Protein AF-T1A4J3-F1 (afdb_monomer)

InterPro domains:
  IPR008651 Uncharacterised protein family HicB [PF05534] (1-31)
  IPR010985 Ribbon-helix-helix [SSF47598] (2-30)
  IPR013321 Arc-type ribbon-helix-helix [G3DSA:1.10.1220.10] (1-30)

Organism: NCBI:txid410659

Foldseek 3Di:
DDDDDDDDPPVVVVVLVVVCVVVVHDSCVVVVD

Nearest PDB structures (foldseek):
  5x3t-assembly1_E  TM=8.053E-01  e=2.970E+00  Mycobacterium tuberculosis H37Rv
  3h87-assembly1_C  TM=7.362E-01  e=4.791E+00  Mycobacterium tuberculosis H37Rv

Solvent-accessible surface area (backbone atoms only — not comparable to full-atom values): 2240 Å² total; per-residue (Å²): 136,84,88,86,85,79,92,72,60,71,70,60,50,51,54,45,49,51,52,18,64,75,67,76,43,58,56,70,59,70,74,68,107

Sequence (33 aa):
SGQFRVRIPPEVHRALAVQAAEQGASLNRLASA

Secondary structure (DSSP, 8-state):
---------HHHHHHHHHHHHHHT--HHHHTT-

Mean predicted aligned error: 5.5 Å

pLDDT: mean 81.65, std 10.01, range [51.53, 94.12]

Structure (mmCIF, N/CA/C/O backbone):
data_AF-T1A4J3-F1
#
_entry.id   AF-T1A4J3-F1
#
loop_
_atom_site.group_PDB
_atom_site.id
_atom_site.type_symbol
_atom_site.label_atom_id
_atom_site.label_alt_id
_atom_site.label_comp_id
_atom_site.label_asym_id
_atom_site.label_entity_id
_atom_site.label_seq_id
_atom_site.pdbx_PDB_ins_code
_atom_site.Cartn_x
_atom_site.Cartn_y
_atom_site.Cartn_z
_atom_site.occupancy
_atom_site.B_iso_or_equiv
_atom_site.auth_seq_id
_atom_site.auth_comp_id
_atom_site.auth_asym_id
_atom_site.auth_atom_id
_atom_site.pdbx_PDB_model_num
ATOM 1 N N . SER A 1 1 ? 12.142 8.105 12.855 1.00 51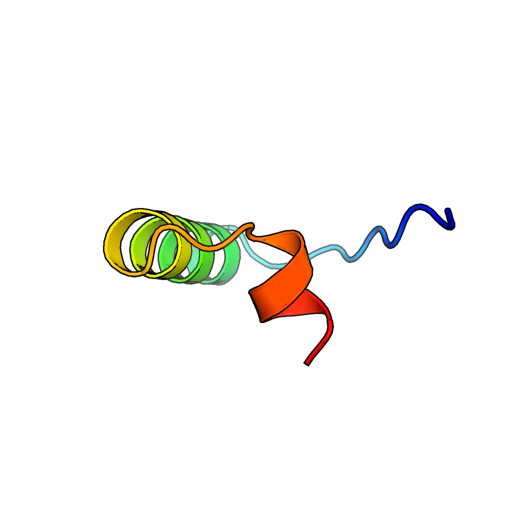.53 1 SER A N 1
ATOM 2 C CA . SER A 1 1 ? 11.107 7.988 11.808 1.00 51.53 1 SER A CA 1
ATOM 3 C C . SER A 1 1 ? 11.681 8.491 10.490 1.00 51.53 1 SER A C 1
ATOM 5 O O . SER A 1 1 ? 11.717 9.690 10.249 1.00 51.53 1 SER A O 1
ATOM 7 N N . GLY A 1 2 ? 12.230 7.590 9.669 1.00 69.88 2 GLY A N 1
ATOM 8 C CA . GLY A 1 2 ? 12.774 7.957 8.357 1.00 69.88 2 GLY A CA 1
ATOM 9 C C . GLY A 1 2 ? 11.648 8.243 7.362 1.00 69.88 2 GLY A C 1
ATOM 10 O O . GLY A 1 2 ? 10.656 7.520 7.334 1.00 69.88 2 GLY A O 1
ATOM 11 N N . GLN A 1 3 ? 11.774 9.299 6.561 1.00 70.75 3 GLN A N 1
ATOM 12 C CA . GLN A 1 3 ? 10.873 9.526 5.431 1.00 70.75 3 GLN A CA 1
ATOM 13 C C . GLN A 1 3 ? 11.318 8.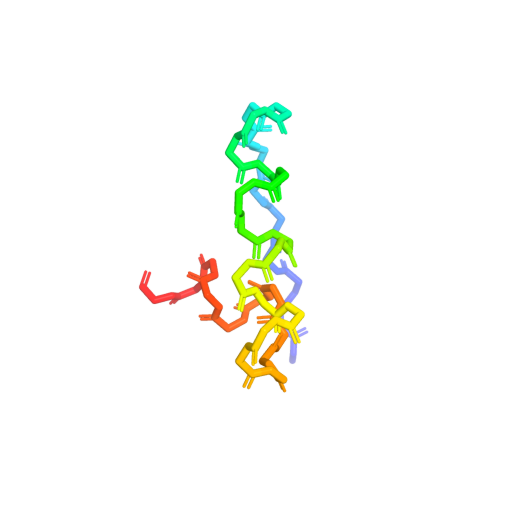639 4.263 1.00 70.75 3 GLN A C 1
ATOM 15 O O . GLN A 1 3 ? 12.387 8.853 3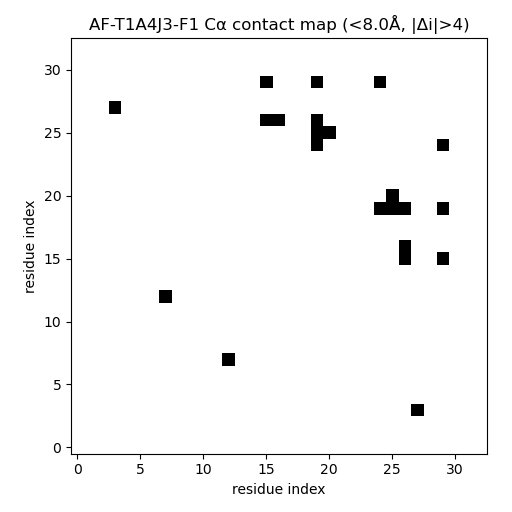.698 1.00 70.75 3 GLN A O 1
ATOM 20 N N . PHE A 1 4 ? 10.500 7.655 3.894 1.00 72.38 4 PHE A N 1
ATOM 21 C CA . PHE A 1 4 ? 10.697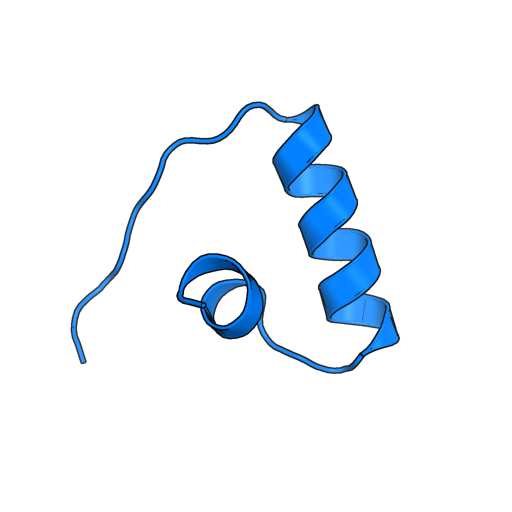 6.857 2.684 1.00 72.38 4 PHE A CA 1
ATOM 22 C C . PHE A 1 4 ? 9.998 7.554 1.511 1.00 72.38 4 PHE A C 1
ATOM 24 O O . PHE A 1 4 ? 8.780 7.734 1.531 1.00 72.38 4 PHE A O 1
ATOM 31 N N . ARG A 1 5 ? 10.766 8.016 0.518 1.00 77.50 5 ARG A N 1
ATOM 32 C CA . ARG A 1 5 ? 10.246 8.726 -0.662 1.00 77.50 5 ARG A CA 1
ATOM 33 C C . ARG A 1 5 ? 10.651 7.961 -1.916 1.00 77.50 5 ARG A C 1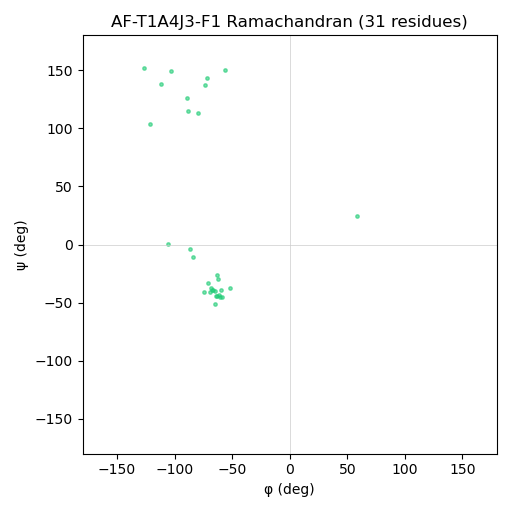
ATOM 35 O O . ARG A 1 5 ? 11.798 8.046 -2.342 1.00 77.50 5 ARG A O 1
ATOM 42 N N . VAL A 1 6 ? 9.702 7.243 -2.508 1.00 78.31 6 VAL A N 1
ATOM 43 C CA . VAL A 1 6 ? 9.871 6.533 -3.784 1.00 78.31 6 VAL A CA 1
ATOM 4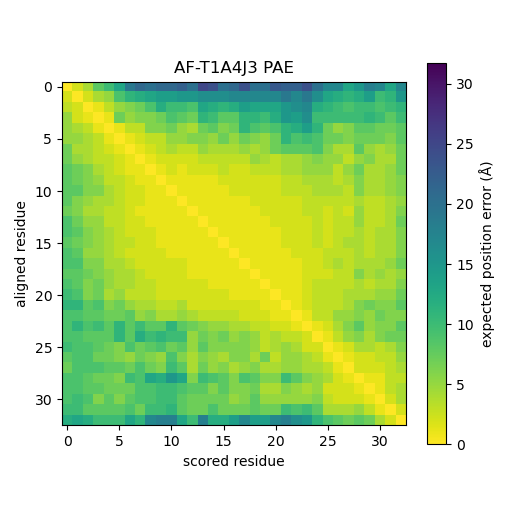4 C C . VAL A 1 6 ? 9.004 7.205 -4.836 1.00 78.31 6 VAL A C 1
ATOM 46 O O . VAL A 1 6 ? 7.876 7.612 -4.559 1.00 78.31 6 VAL A O 1
ATOM 49 N N . ARG A 1 7 ? 9.546 7.361 -6.045 1.00 87.25 7 ARG A N 1
ATOM 50 C CA . ARG A 1 7 ? 8.773 7.831 -7.195 1.00 87.25 7 ARG A CA 1
ATOM 51 C C . ARG A 1 7 ? 8.169 6.622 -7.888 1.00 87.25 7 ARG A C 1
ATOM 53 O O . ARG A 1 7 ? 8.898 5.709 -8.257 1.00 87.25 7 ARG A O 1
ATOM 60 N N . ILE A 1 8 ? 6.858 6.646 -8.075 1.00 87.06 8 ILE A N 1
ATOM 61 C CA . ILE A 1 8 ? 6.114 5.617 -8.798 1.00 87.06 8 ILE A CA 1
ATOM 62 C C . ILE A 1 8 ? 5.267 6.268 -9.896 1.00 87.06 8 ILE A C 1
ATOM 64 O O . ILE A 1 8 ? 4.868 7.428 -9.742 1.00 87.06 8 ILE A O 1
ATOM 68 N N . PRO A 1 9 ? 4.979 5.548 -10.993 1.00 93.50 9 PRO A N 1
ATOM 69 C CA . PRO A 1 9 ? 4.030 6.002 -12.000 1.00 93.50 9 PRO A CA 1
ATOM 70 C C . PRO A 1 9 ? 2.644 6.303 -11.395 1.00 93.50 9 PRO A C 1
ATOM 72 O O . PRO A 1 9 ? 2.248 5.673 -10.405 1.00 93.50 9 PRO A O 1
ATOM 75 N N . PRO A 1 10 ? 1.876 7.243 -11.977 1.00 90.81 10 PRO A N 1
ATOM 76 C CA . PRO A 1 10 ? 0.582 7.659 -11.434 1.00 90.81 10 PRO A CA 1
ATOM 77 C C . PRO A 1 10 ? -0.451 6.521 -11.392 1.00 90.81 10 PRO A C 1
ATOM 79 O O . PRO A 1 10 ? -1.291 6.500 -10.492 1.00 90.81 10 PRO A O 1
ATOM 82 N N . GLU A 1 11 ? -0.375 5.556 -12.313 1.00 94.12 11 GLU A N 1
ATOM 83 C CA . GLU A 1 11 ? -1.240 4.367 -12.327 1.00 94.12 11 GLU A CA 1
ATOM 84 C C . GLU A 1 11 ? -1.036 3.481 -11.087 1.00 94.12 11 GLU A C 1
ATOM 86 O O . GLU A 1 11 ? -2.002 3.091 -10.429 1.00 94.12 11 GLU A O 1
ATOM 91 N N . VAL A 1 12 ? 0.224 3.256 -10.703 1.00 90.88 12 VAL A N 1
ATOM 92 C CA . VAL A 1 12 ? 0.608 2.470 -9.527 1.00 90.88 12 VAL A CA 1
ATOM 93 C C . VAL A 1 12 ? 0.218 3.219 -8.256 1.00 90.88 12 VAL A C 1
ATOM 95 O O . VAL A 1 12 ? -0.329 2.619 -7.333 1.00 90.88 12 VAL A O 1
ATOM 98 N N . HIS A 1 13 ? 0.419 4.543 -8.221 1.00 90.38 13 HIS A N 1
ATOM 99 C CA . HIS A 1 13 ? -0.007 5.362 -7.084 1.00 90.38 13 HIS A CA 1
ATOM 100 C C . HIS A 1 13 ? -1.514 5.262 -6.854 1.00 90.38 13 HIS A C 1
ATOM 102 O O . HIS A 1 13 ? -1.951 5.064 -5.722 1.00 90.38 13 HIS A O 1
ATOM 108 N N . ARG A 1 14 ? -2.307 5.342 -7.926 1.00 90.56 14 ARG A N 1
ATOM 109 C CA . ARG A 1 14 ? -3.762 5.236 -7.837 1.00 90.56 14 ARG A CA 1
ATOM 110 C C . ARG A 1 14 ? -4.200 3.861 -7.340 1.00 90.56 14 ARG A C 1
ATOM 112 O O . ARG A 1 14 ? -5.051 3.794 -6.458 1.00 90.56 14 ARG A O 1
ATOM 119 N N . ALA A 1 15 ? -3.603 2.788 -7.856 1.00 91.31 15 ALA A N 1
ATOM 120 C CA . ALA A 1 15 ? -3.911 1.429 -7.418 1.00 91.31 15 ALA A CA 1
ATOM 121 C C . ALA A 1 15 ? -3.592 1.213 -5.929 1.00 91.31 15 ALA A C 1
ATOM 123 O O . ALA A 1 15 ? -4.408 0.647 -5.202 1.00 91.31 15 ALA A O 1
ATOM 124 N N . LEU A 1 16 ? -2.439 1.698 -5.460 1.00 88.69 16 LEU A N 1
ATOM 125 C CA . LEU A 1 16 ? -2.045 1.609 -4.052 1.00 88.69 16 LEU A CA 1
ATOM 126 C C . LEU A 1 16 ? -2.919 2.481 -3.148 1.00 88.69 16 LEU A C 1
ATOM 128 O O . LEU A 1 16 ? -3.246 2.068 -2.042 1.00 88.69 16 LEU A O 1
ATOM 132 N N . ALA A 1 17 ? -3.316 3.668 -3.609 1.00 89.19 17 ALA A N 1
ATOM 133 C CA . ALA A 1 17 ? -4.183 4.557 -2.845 1.00 89.19 17 ALA A CA 1
ATOM 134 C C . ALA A 1 17 ? -5.589 3.978 -2.650 1.00 89.19 17 ALA A C 1
ATOM 136 O O . ALA A 1 17 ? -6.146 4.097 -1.560 1.00 89.19 17 ALA A O 1
ATOM 137 N N . VAL A 1 18 ? -6.138 3.316 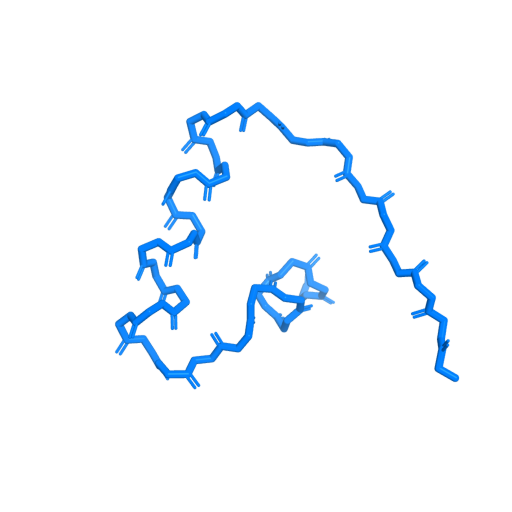-3.673 1.00 91.88 18 VAL A N 1
ATOM 138 C CA . VAL A 1 18 ? -7.421 2.607 -3.564 1.00 91.88 18 VAL A CA 1
ATOM 139 C C . VAL A 1 18 ? -7.304 1.448 -2.573 1.00 91.88 18 VAL A C 1
ATOM 141 O O . VAL A 1 18 ? -8.058 1.410 -1.607 1.00 91.88 18 VAL A O 1
ATOM 144 N N . GLN A 1 19 ? -6.297 0.584 -2.725 1.00 88.38 19 GLN A N 1
ATOM 145 C CA . GLN A 1 19 ? -6.079 -0.547 -1.813 1.00 88.38 19 GLN A CA 1
ATOM 146 C C . GLN A 1 19 ? -5.847 -0.100 -0.362 1.00 88.38 19 GLN A C 1
ATOM 148 O O . GLN A 1 19 ? -6.362 -0.711 0.573 1.00 88.38 19 GLN A O 1
ATOM 153 N N . ALA A 1 20 ? -5.103 0.990 -0.161 1.00 88.81 20 ALA A N 1
ATOM 154 C CA . ALA A 1 20 ? -4.885 1.593 1.150 1.00 88.81 20 ALA A CA 1
ATOM 155 C C . ALA A 1 20 ? -6.203 2.059 1.790 1.00 88.81 20 ALA A C 1
ATOM 157 O O . ALA A 1 20 ? -6.446 1.788 2.968 1.00 88.81 20 ALA A O 1
ATOM 158 N N . ALA A 1 21 ? -7.061 2.723 1.009 1.00 87.81 21 ALA A N 1
ATOM 159 C CA . ALA A 1 21 ? -8.364 3.189 1.468 1.00 87.81 21 ALA A CA 1
ATOM 160 C C . ALA A 1 21 ? -9.302 2.023 1.825 1.00 87.81 21 ALA A C 1
ATOM 162 O O . ALA A 1 21 ? -9.977 2.087 2.849 1.00 87.81 21 ALA A O 1
ATOM 163 N N . GLU A 1 22 ? -9.300 0.947 1.036 1.00 89.06 22 GLU A N 1
ATOM 164 C CA . GLU A 1 22 ? -10.111 -0.251 1.296 1.00 89.06 22 GLU A CA 1
ATOM 165 C C . GLU A 1 22 ? -9.660 -1.009 2.550 1.00 89.06 22 GLU A C 1
ATOM 167 O O . GLU A 1 22 ? -10.484 -1.488 3.326 1.00 89.06 22 GLU A O 1
ATOM 172 N N . GLN A 1 23 ? -8.349 -1.103 2.777 1.00 85.56 23 GLN A N 1
ATOM 173 C CA . GLN A 1 23 ? -7.781 -1.850 3.903 1.00 85.56 23 GLN A CA 1
ATOM 174 C C . GLN A 1 23 ? -7.679 -1.019 5.192 1.00 85.56 23 GLN A C 1
ATOM 176 O O . GLN A 1 23 ? -7.235 -1.532 6.221 1.00 85.56 23 GLN A O 1
ATOM 181 N N . GLY A 1 24 ? -8.020 0.2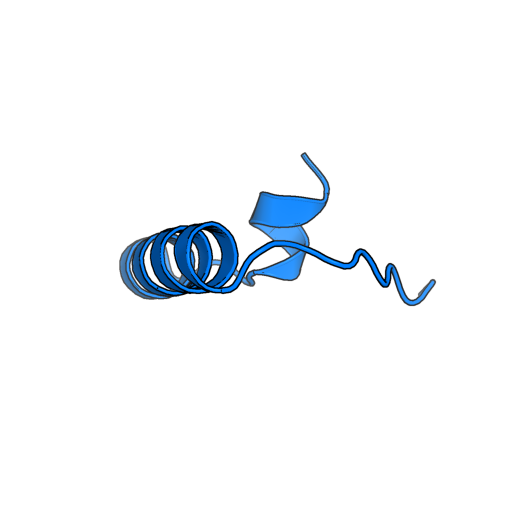76 5.147 1.00 84.12 24 GLY A N 1
ATOM 182 C CA . GLY A 1 24 ? -7.774 1.206 6.255 1.00 84.12 24 GLY A CA 1
ATOM 183 C C . GLY A 1 24 ? -6.288 1.302 6.635 1.00 84.12 24 GLY A C 1
ATOM 184 O O . GLY A 1 24 ? -5.946 1.616 7.778 1.00 84.12 24 GLY A O 1
ATOM 185 N N . ALA A 1 25 ? -5.392 0.987 5.697 1.00 80.88 25 ALA A N 1
ATOM 186 C CA . ALA A 1 25 ? -3.951 0.956 5.896 1.00 80.88 25 ALA A CA 1
ATOM 187 C C . ALA A 1 25 ? -3.304 2.198 5.275 1.00 80.88 25 ALA A C 1
ATOM 189 O O . ALA A 1 25 ? -3.777 2.749 4.288 1.00 80.88 25 ALA A O 1
ATOM 190 N N . SER A 1 26 ? -2.191 2.663 5.841 1.00 78.69 26 SER A N 1
ATOM 191 C CA . SER A 1 26 ? -1.452 3.773 5.240 1.00 78.69 26 SER A CA 1
ATOM 192 C C . SER A 1 26 ? -0.741 3.317 3.963 1.00 78.69 26 SER A C 1
ATOM 194 O O . SER A 1 26 ? -0.172 2.225 3.926 1.00 78.69 26 SER A O 1
ATOM 196 N N . LEU A 1 27 ? -0.681 4.185 2.944 1.00 77.69 27 LEU A N 1
ATOM 197 C CA . LEU A 1 27 ? 0.120 3.935 1.734 1.00 77.69 27 LEU A CA 1
ATOM 198 C C . LEU A 1 27 ? 1.569 3.565 2.074 1.00 77.69 27 LEU A C 1
ATOM 200 O O . LEU A 1 27 ? 2.146 2.684 1.450 1.00 77.69 27 LEU A O 1
ATOM 204 N N . ASN A 1 28 ? 2.143 4.197 3.100 1.00 77.88 28 ASN A N 1
ATOM 205 C CA . ASN A 1 28 ? 3.501 3.910 3.553 1.00 77.88 28 ASN A CA 1
ATOM 206 C C . ASN A 1 28 ? 3.673 2.477 4.077 1.00 77.88 28 ASN A C 1
ATOM 208 O O . ASN A 1 28 ? 4.784 1.965 4.016 1.00 77.88 28 ASN A O 1
ATOM 212 N N . ARG A 1 29 ? 2.614 1.828 4.583 1.00 71.06 29 ARG A N 1
ATOM 213 C CA . ARG A 1 29 ? 2.671 0.410 4.968 1.00 71.06 29 ARG A CA 1
ATOM 214 C C . ARG A 1 29 ? 2.674 -0.503 3.746 1.00 71.06 29 ARG A C 1
ATOM 216 O O . ARG A 1 29 ? 3.444 -1.451 3.727 1.00 71.06 29 ARG A O 1
ATOM 223 N N . LEU A 1 30 ? 1.867 -0.195 2.731 1.00 72.56 30 LEU A N 1
ATOM 224 C CA . LEU A 1 30 ? 1.820 -0.979 1.491 1.00 72.56 30 LEU A CA 1
ATOM 225 C C . LEU A 1 30 ? 3.081 -0.800 0.633 1.00 72.56 30 LEU A C 1
ATOM 227 O O . LEU A 1 30 ? 3.514 -1.736 -0.022 1.00 72.56 30 LEU A O 1
ATOM 231 N N . ALA A 1 31 ? 3.685 0.388 0.654 1.00 73.94 31 ALA A N 1
ATOM 232 C CA . ALA A 1 31 ? 4.881 0.702 -0.128 1.00 73.94 31 ALA A CA 1
ATOM 233 C C . ALA A 1 31 ? 6.205 0.283 0.539 1.00 73.94 31 ALA A C 1
ATOM 235 O O . ALA A 1 31 ? 7.251 0.378 -0.095 1.00 73.94 31 ALA A O 1
ATOM 236 N N . SER A 1 32 ? 6.174 -0.106 1.817 1.00 71.00 32 SER A N 1
ATOM 237 C CA . SER A 1 32 ? 7.359 -0.506 2.590 1.00 71.00 32 SER A CA 1
ATOM 238 C C . SER A 1 32 ? 7.456 -2.020 2.818 1.00 71.00 32 SER A C 1
ATOM 240 O O . SER A 1 32 ? 8.379 -2.444 3.518 1.00 71.00 32 SER A O 1
ATOM 242 N N . ALA A 1 33 ? 6.495 -2.794 2.302 1.00 61.03 33 ALA A N 1
ATOM 243 C CA . ALA A 1 33 ? 6.520 -4.255 2.311 1.00 61.03 33 ALA A CA 1
ATOM 244 C C . ALA A 1 33 ? 7.484 -4.811 1.253 1.00 61.03 33 ALA A C 1
ATOM 246 O O . ALA A 1 33 ? 7.680 -4.133 0.217 1.00 61.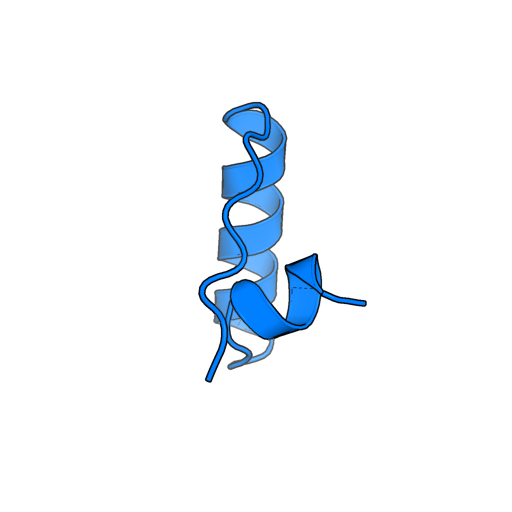03 33 ALA A O 1
#

Radius of gyration: 9.64 Å; Cα contacts (8 Å, |Δi|>4): 11; chains: 1; bounding box: 23×14×24 Å